Protein AF-A0AAJ3GXX2-F1 (afdb_monomer)

Radius of gyration: 15.67 Å; Cα contacts (8 Å, |Δi|>4): 102; chains: 1; bounding box: 41×14×45 Å

Sequence (64 aa):
ATLTNKAQTDVTVTLSNGQTITIKAGETVGSTVFQTPANDVYNNGSTVSTTIAKTEGGNFENLV

Secondary structure (DSSP, 8-state):
-B-SS--SS-EEEEETTS-EEEE-TT-SB-----PPPPPPTT---------EEEEEE--TT---

pLDDT: mean 85.93, std 11.82, range [56.91, 96.81]

Solvent-accessible surface area (backbone atoms only — not comparable to full-atom values): 4095 Å² total; per-residue (Å²): 92,77,52,97,57,60,21,71,32,52,27,43,36,34,30,67,80,73,50,63,28,56,23,46,50,73,32,38,59,24,70,70,88,81,85,73,80,81,81,43,100,88,64,78,75,85,83,89,82,74,51,83,66,47,75,48,71,21,64,85,80,77,80,128

Mean predicted aligned error: 6.34 Å

Foldseek 3Di:
DFAPDFFQAWKWWAKPVRDIWIAHGRGGDTDDDDDDDDDDPVDPDDDDDIDTPDMDGRCPPPDD

Nearest PDB structures (foldseek):
  2i45-assembly4_H  TM=6.913E-01  e=1.235E+00  Neisseria meningitidis
  2i45-assembly5_J  TM=6.892E-01  e=1.392E+00  Neisseria meningitidis
  6moh-assembly1_C  TM=4.910E-01  e=4.088E+00  Homo sapiens

Structure (mmCIF, N/CA/C/O backbone):
data_AF-A0AAJ3GXX2-F1
#
_entry.id   AF-A0AAJ3GXX2-F1
#
loop_
_atom_site.group_PDB
_atom_site.id
_atom_site.type_symbol
_atom_site.label_atom_id
_atom_site.label_alt_id
_atom_site.label_com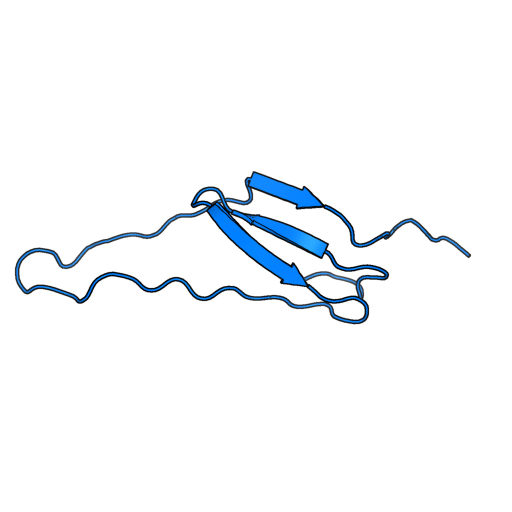p_id
_atom_site.label_asym_id
_atom_site.label_entity_id
_atom_site.label_seq_id
_atom_site.pdbx_PDB_ins_code
_atom_site.Cartn_x
_atom_site.Cartn_y
_atom_site.Cartn_z
_atom_site.occupancy
_atom_site.B_iso_or_equiv
_atom_site.auth_seq_id
_atom_site.auth_comp_id
_atom_site.auth_asym_id
_atom_site.auth_atom_id
_atom_site.pdbx_PDB_model_num
ATOM 1 N N . ALA A 1 1 ? 1.875 2.791 0.865 1.00 87.81 1 ALA A N 1
ATOM 2 C CA . ALA A 1 1 ? 0.607 3.437 1.248 1.00 87.81 1 ALA A CA 1
ATOM 3 C C . ALA A 1 1 ? 0.648 3.717 2.742 1.00 87.81 1 ALA A C 1
ATOM 5 O O . ALA A 1 1 ? 1.184 2.888 3.473 1.00 87.81 1 ALA A O 1
ATOM 6 N N . THR A 1 2 ? 0.120 4.866 3.163 1.00 92.75 2 THR A N 1
ATOM 7 C CA . THR A 1 2 ? 0.121 5.303 4.565 1.00 92.75 2 THR A CA 1
ATOM 8 C C . THR A 1 2 ? -1.289 5.722 4.960 1.00 92.75 2 THR A C 1
ATOM 10 O O . THR A 1 2 ? -1.942 6.444 4.210 1.00 92.75 2 THR A O 1
ATOM 13 N N . LEU A 1 3 ? -1.743 5.267 6.122 1.00 91.69 3 LEU A N 1
ATOM 14 C CA . LEU A 1 3 ? -3.010 5.630 6.745 1.00 91.69 3 LEU A CA 1
ATOM 15 C C . LEU A 1 3 ? -2.778 6.689 7.824 1.00 91.69 3 LEU A C 1
ATOM 17 O O . LEU A 1 3 ? -1.722 6.728 8.454 1.00 91.69 3 LEU A O 1
ATOM 21 N N . THR A 1 4 ? -3.790 7.514 8.079 1.00 92.19 4 THR A N 1
ATOM 22 C CA . THR A 1 4 ? -3.781 8.477 9.192 1.00 92.19 4 THR A CA 1
ATOM 23 C C . THR A 1 4 ? -4.077 7.820 10.542 1.00 92.19 4 THR A C 1
ATOM 25 O O . THR A 1 4 ? -3.681 8.354 11.572 1.00 92.19 4 THR A O 1
ATOM 28 N N . ASN A 1 5 ? -4.717 6.646 10.543 1.00 89.50 5 ASN A N 1
ATOM 29 C CA . ASN A 1 5 ? -5.033 5.848 11.728 1.00 89.50 5 ASN A CA 1
ATOM 30 C C . ASN A 1 5 ? -4.688 4.375 11.491 1.00 89.50 5 ASN A C 1
ATOM 32 O O . ASN A 1 5 ? -4.634 3.923 10.346 1.00 89.50 5 ASN A O 1
ATOM 36 N N . LYS A 1 6 ? -4.469 3.621 12.576 1.00 91.00 6 LYS A N 1
ATOM 37 C CA . LYS A 1 6 ? -4.242 2.171 12.499 1.00 91.00 6 LYS A CA 1
ATOM 38 C C . LYS A 1 6 ? -5.455 1.479 11.880 1.00 91.00 6 LYS A C 1
ATOM 40 O O . LYS A 1 6 ? -6.588 1.776 12.256 1.00 91.00 6 LYS A O 1
ATOM 45 N N . ALA A 1 7 ? -5.211 0.540 10.975 1.00 90.62 7 ALA A N 1
ATOM 46 C CA . ALA A 1 7 ? -6.270 -0.275 10.399 1.00 90.62 7 ALA A CA 1
ATOM 47 C C . ALA A 1 7 ? -6.862 -1.222 11.460 1.00 90.62 7 ALA A C 1
ATOM 49 O O . ALA A 1 7 ? -6.112 -1.828 12.222 1.00 90.62 7 ALA A O 1
ATOM 50 N N . GLN A 1 8 ? -8.185 -1.383 11.528 1.00 93.12 8 GLN A N 1
ATOM 51 C CA . GLN A 1 8 ? -8.798 -2.365 12.441 1.00 93.12 8 GLN A CA 1
ATOM 52 C C . GLN A 1 8 ? -8.799 -3.776 11.847 1.00 93.12 8 GLN A C 1
ATOM 54 O O . GLN A 1 8 ? -8.713 -4.769 12.563 1.00 93.12 8 GLN A O 1
ATOM 59 N N . THR A 1 9 ? -8.879 -3.851 10.522 1.00 94.94 9 THR A N 1
ATOM 60 C CA . THR A 1 9 ? -8.732 -5.066 9.714 1.00 94.94 9 THR A CA 1
ATOM 61 C C . THR A 1 9 ? -7.714 -4.800 8.614 1.00 94.94 9 THR A C 1
ATOM 63 O O . THR A 1 9 ? -7.386 -3.643 8.357 1.00 94.94 9 THR A O 1
ATOM 66 N N . ASP A 1 10 ? -7.205 -5.844 7.960 1.00 95.81 10 ASP A N 1
ATOM 67 C CA . ASP A 1 10 ? -6.278 -5.668 6.840 1.00 95.81 10 ASP A CA 1
ATOM 68 C C . ASP A 1 10 ? -6.873 -4.718 5.780 1.00 95.81 10 ASP A C 1
ATOM 70 O O . ASP A 1 10 ? -8.038 -4.838 5.393 1.00 95.81 10 ASP A O 1
ATOM 74 N N . VAL A 1 11 ? -6.062 -3.773 5.305 1.00 96.75 11 VAL A N 1
ATOM 75 C CA . VAL A 1 11 ? -6.371 -2.923 4.150 1.00 96.75 11 VAL A CA 1
ATOM 76 C C . VAL A 1 11 ? -5.613 -3.453 2.950 1.00 96.75 11 VAL A C 1
ATOM 78 O O . VAL A 1 11 ? -4.392 -3.608 2.994 1.00 96.75 11 VAL A O 1
ATOM 81 N N . THR A 1 12 ? -6.328 -3.666 1.854 1.00 96.56 12 THR A N 1
ATOM 82 C CA . THR A 1 12 ? -5.748 -4.061 0.572 1.00 96.56 12 THR A CA 1
ATOM 83 C C . THR A 1 12 ? -5.874 -2.906 -0.411 1.00 96.56 12 THR A C 1
ATOM 85 O O . THR A 1 12 ? -6.970 -2.401 -0.641 1.00 96.56 12 THR A O 1
ATOM 88 N N . VAL A 1 13 ? -4.754 -2.475 -0.991 1.00 96.12 13 VAL A N 1
ATOM 89 C CA . VAL A 1 13 ? -4.696 -1.438 -2.028 1.00 96.12 13 VAL A CA 1
ATOM 90 C C . VAL A 1 13 ? -4.184 -2.067 -3.316 1.00 96.12 13 VAL A C 1
ATOM 92 O O . VAL A 1 13 ? -3.032 -2.491 -3.381 1.00 96.12 13 VAL A O 1
ATOM 95 N N . THR A 1 14 ? -5.015 -2.100 -4.351 1.00 95.94 14 THR A N 1
ATOM 96 C CA . THR A 1 14 ? -4.625 -2.550 -5.690 1.00 95.94 14 THR A CA 1
ATOM 97 C C . THR A 1 14 ? -4.197 -1.352 -6.523 1.00 95.94 14 THR A C 1
ATOM 99 O O . THR A 1 14 ? -4.905 -0.346 -6.608 1.00 95.94 14 THR A O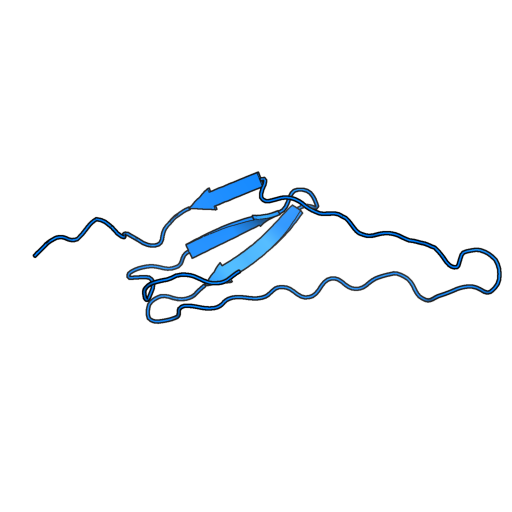 1
ATOM 102 N N . LEU A 1 15 ? -3.031 -1.459 -7.145 1.00 95.25 15 LEU A N 1
ATOM 103 C CA . LEU A 1 15 ? -2.456 -0.450 -8.023 1.00 95.25 15 LEU A CA 1
ATOM 104 C C . LEU A 1 15 ? -2.817 -0.737 -9.489 1.00 95.25 15 LEU A C 1
ATOM 106 O O . LEU A 1 15 ? -3.081 -1.878 -9.861 1.00 95.25 15 LEU A O 1
ATOM 110 N N . SER A 1 16 ? -2.796 0.285 -10.347 1.00 95.00 16 SER A N 1
ATOM 111 C CA . SER A 1 16 ? -3.143 0.158 -11.774 1.00 95.00 16 SER A CA 1
ATOM 112 C C . SER A 1 16 ? -2.237 -0.796 -12.560 1.00 95.00 16 SER A C 1
ATOM 114 O O . SER A 1 16 ? -2.627 -1.285 -13.613 1.00 95.00 16 SER A O 1
ATOM 116 N N . ASN A 1 17 ? -1.034 -1.075 -12.056 1.00 90.31 17 ASN A N 1
ATOM 117 C CA . ASN A 1 17 ? -0.116 -2.073 -12.611 1.00 90.31 17 ASN A CA 1
ATOM 118 C C . ASN A 1 17 ? -0.343 -3.498 -12.060 1.00 90.31 17 ASN A C 1
ATOM 120 O O . ASN A 1 17 ? 0.500 -4.368 -12.260 1.00 90.31 17 ASN A O 1
ATOM 124 N N . GLY A 1 18 ? -1.442 -3.733 -11.336 1.00 91.38 18 GLY A N 1
ATOM 125 C CA . GLY A 1 18 ? -1.813 -5.034 -10.774 1.00 91.38 18 GLY A CA 1
ATOM 126 C C . GLY A 1 18 ? -1.116 -5.394 -9.459 1.00 91.38 18 GLY A C 1
ATOM 127 O O . GLY A 1 18 ? -1.470 -6.395 -8.838 1.00 91.38 18 GLY A O 1
ATOM 128 N N . GLN A 1 19 ? -0.155 -4.593 -8.990 1.00 94.31 19 GLN A N 1
ATOM 129 C CA . GLN A 1 19 ? 0.461 -4.829 -7.687 1.00 94.31 19 GLN A CA 1
ATOM 130 C C . GLN A 1 19 ? -0.506 -4.547 -6.543 1.00 94.31 19 GLN A C 1
ATOM 132 O O . GLN A 1 19 ? -1.405 -3.712 -6.649 1.00 94.31 19 GLN A O 1
ATOM 137 N N . THR A 1 20 ? -0.269 -5.215 -5.418 1.00 96.06 20 THR A N 1
ATOM 138 C CA . THR A 1 20 ? -1.108 -5.090 -4.230 1.00 96.06 20 THR A CA 1
ATOM 139 C C . THR A 1 20 ? -0.262 -4.678 -3.034 1.00 96.06 20 THR A C 1
ATOM 141 O O . THR A 1 20 ? 0.761 -5.292 -2.751 1.00 96.06 20 THR A O 1
ATOM 144 N N . ILE A 1 21 ? -0.696 -3.645 -2.317 1.00 95.94 21 ILE A N 1
ATOM 145 C CA . ILE A 1 21 ? -0.140 -3.253 -1.023 1.00 95.94 21 ILE A CA 1
ATOM 146 C C . ILE A 1 21 ? -1.104 -3.737 0.055 1.00 95.94 21 ILE A C 1
ATOM 148 O O . ILE A 1 21 ? -2.283 -3.397 0.021 1.00 95.94 21 ILE A O 1
ATOM 152 N N . THR A 1 22 ? -0.597 -4.496 1.025 1.00 96.50 22 TH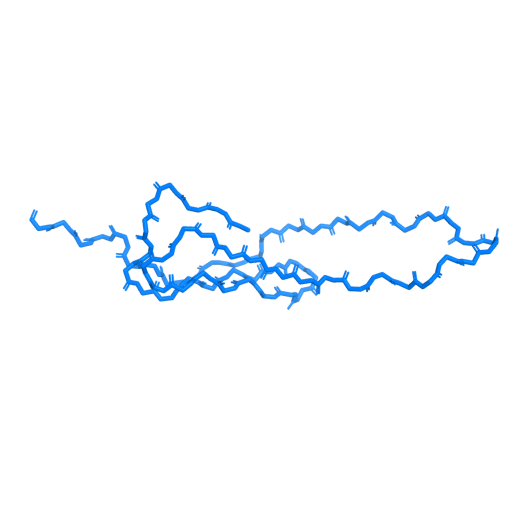R A N 1
ATOM 153 C CA . THR A 1 22 ? -1.362 -4.876 2.221 1.00 96.50 22 THR A CA 1
ATOM 154 C C . THR A 1 22 ? -0.870 -4.067 3.414 1.00 96.50 22 THR A C 1
ATOM 156 O O . THR A 1 22 ? 0.327 -4.054 3.695 1.00 96.50 22 THR A O 1
ATOM 159 N N . ILE A 1 23 ? -1.785 -3.403 4.115 1.00 96.81 23 ILE A N 1
ATOM 160 C CA . ILE A 1 23 ? -1.541 -2.788 5.424 1.00 96.81 23 ILE A CA 1
ATOM 161 C C . ILE A 1 23 ? -2.234 -3.674 6.447 1.00 96.81 23 ILE A C 1
ATOM 163 O O . ILE A 1 23 ? -3.444 -3.875 6.363 1.00 96.81 23 ILE A O 1
ATOM 167 N N . LYS A 1 24 ? -1.470 -4.255 7.369 1.00 96.00 24 LYS A N 1
ATOM 168 C CA . LYS A 1 24 ? -2.014 -5.197 8.348 1.00 96.00 24 LYS A CA 1
ATOM 169 C C . LYS A 1 24 ? -2.872 -4.495 9.395 1.00 96.00 24 LYS A C 1
ATOM 171 O O . LYS A 1 24 ? -2.664 -3.319 9.689 1.00 96.00 24 LYS A O 1
ATOM 176 N N . ALA A 1 25 ? -3.822 -5.225 9.973 1.00 94.69 25 ALA A N 1
ATOM 177 C CA . ALA A 1 25 ? -4.525 -4.762 11.164 1.00 94.69 25 ALA A CA 1
ATOM 178 C C . ALA A 1 25 ? -3.521 -4.306 12.244 1.00 94.69 25 ALA A C 1
ATOM 180 O O . ALA A 1 25 ? -2.515 -4.967 12.493 1.00 94.69 25 ALA A O 1
ATOM 181 N N . GLY A 1 26 ? -3.782 -3.159 12.866 1.00 93.19 26 GLY A N 1
ATOM 182 C CA . GLY A 1 26 ? -2.899 -2.512 13.836 1.00 93.19 26 GLY A CA 1
ATOM 183 C C . GLY A 1 26 ? -1.785 -1.654 13.224 1.00 93.19 26 GLY A C 1
ATOM 184 O O . GLY A 1 26 ? -1.174 -0.870 13.951 1.00 93.19 26 GLY A O 1
AT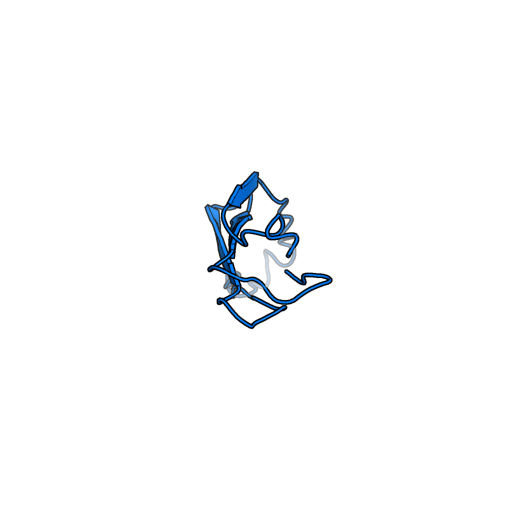OM 185 N N . GLU A 1 27 ? -1.557 -1.728 11.913 1.00 94.88 27 GLU A N 1
ATOM 186 C CA . GLU A 1 27 ? -0.524 -0.962 11.217 1.00 94.88 27 GLU A CA 1
ATOM 187 C C . GLU A 1 27 ? -1.103 0.255 10.489 1.00 94.88 27 GLU A C 1
ATOM 189 O O . GLU A 1 27 ? -2.303 0.357 10.217 1.00 94.88 27 GLU A O 1
ATOM 194 N N . THR A 1 28 ? -0.224 1.199 10.160 1.00 95.44 28 THR A N 1
ATOM 195 C CA . THR A 1 28 ? -0.553 2.381 9.346 1.00 95.44 28 THR A CA 1
ATOM 196 C C . THR A 1 28 ? 0.162 2.391 8.004 1.00 95.44 28 THR A C 1
ATOM 198 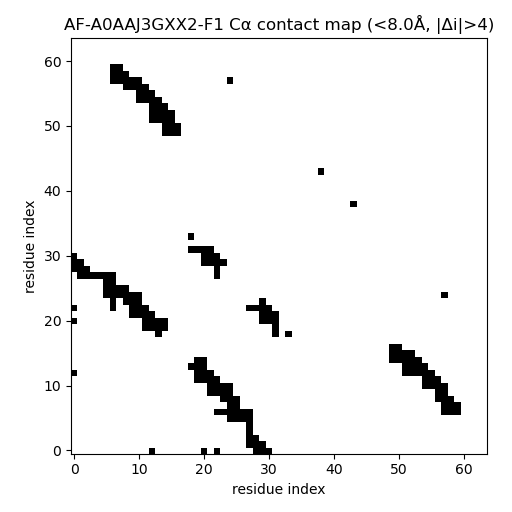O O . THR A 1 28 ? -0.169 3.206 7.146 1.00 95.44 28 THR A O 1
ATOM 201 N N . VAL A 1 29 ? 1.139 1.509 7.798 1.00 94.94 29 VAL A N 1
ATOM 202 C CA . VAL A 1 29 ? 1.993 1.519 6.611 1.00 94.94 29 VAL A CA 1
ATOM 203 C C . VAL A 1 29 ? 2.006 0.144 5.966 1.00 94.94 29 VAL A C 1
ATOM 205 O O . VAL A 1 29 ? 2.134 -0.878 6.630 1.00 94.94 29 VAL A O 1
ATOM 208 N N . GLY A 1 30 ? 1.914 0.139 4.641 1.00 94.50 30 GLY A N 1
ATOM 209 C CA . GLY A 1 30 ? 2.197 -1.028 3.816 1.00 94.50 30 GLY A CA 1
ATOM 210 C C . GLY A 1 30 ? 2.980 -0.616 2.580 1.00 94.50 30 GLY A C 1
ATOM 211 O O . GLY A 1 30 ? 2.820 0.495 2.058 1.00 94.50 30 GLY A O 1
ATOM 212 N N . SER A 1 31 ? 3.815 -1.519 2.086 1.00 94.25 31 SER A N 1
ATOM 213 C CA . SER A 1 31 ? 4.609 -1.326 0.877 1.00 94.25 31 SER A CA 1
ATOM 214 C C . SER A 1 31 ? 4.531 -2.554 -0.028 1.00 94.25 31 SER A C 1
ATOM 216 O O . SER A 1 31 ? 4.171 -3.647 0.398 1.00 94.25 31 SER A O 1
ATOM 218 N N . THR A 1 32 ? 4.841 -2.344 -1.303 1.00 92.38 32 THR A N 1
ATOM 219 C CA . THR A 1 32 ? 5.078 -3.404 -2.286 1.00 92.38 32 THR A CA 1
ATOM 220 C C . THR A 1 32 ? 6.368 -3.072 -3.016 1.00 92.38 32 THR A C 1
ATOM 222 O O . THR A 1 32 ? 6.699 -1.894 -3.182 1.00 92.38 32 THR A O 1
ATOM 225 N N . VAL A 1 33 ? 7.101 -4.097 -3.436 1.00 87.06 33 VAL A N 1
ATOM 226 C CA . VAL A 1 33 ? 8.339 -3.941 -4.198 1.00 87.06 33 VAL A CA 1
ATOM 227 C C . VAL A 1 33 ? 8.061 -4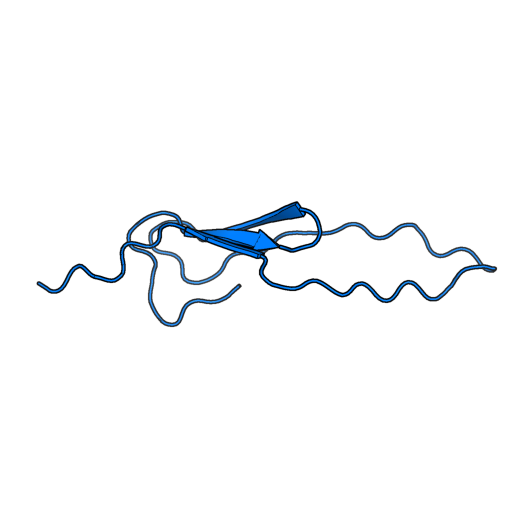.300 -5.649 1.00 87.06 33 VAL A C 1
ATOM 229 O O . VAL A 1 33 ? 7.649 -5.418 -5.945 1.00 87.06 33 VAL A O 1
ATOM 232 N N . PHE A 1 34 ? 8.344 -3.361 -6.549 1.00 83.31 34 PHE A N 1
ATOM 23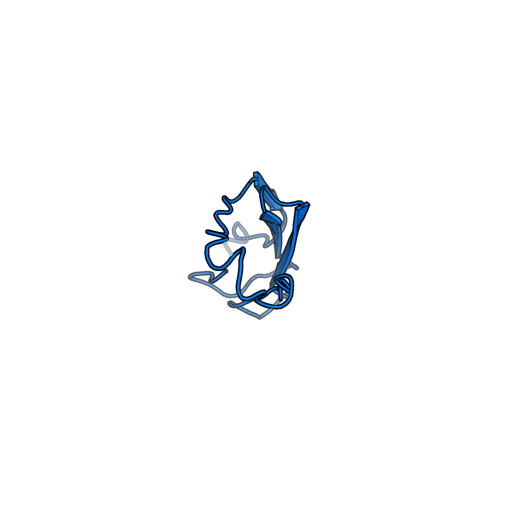3 C CA . PHE A 1 34 ? 8.330 -3.595 -7.987 1.00 83.31 34 PHE A CA 1
ATOM 234 C C . PHE A 1 34 ? 9.760 -3.674 -8.504 1.00 83.31 34 PHE A C 1
ATOM 236 O O . PHE A 1 34 ? 10.527 -2.728 -8.331 1.00 83.31 34 PHE A O 1
ATOM 243 N N . GLN A 1 35 ? 10.117 -4.785 -9.140 1.00 81.31 35 GLN A N 1
ATOM 244 C CA . GLN A 1 35 ? 11.409 -4.917 -9.803 1.00 81.31 35 GLN A CA 1
ATOM 245 C C . GLN A 1 35 ? 11.300 -4.339 -11.212 1.00 81.31 35 GLN A C 1
ATOM 247 O O . GLN A 1 35 ? 10.501 -4.809 -12.023 1.00 81.31 35 GLN A O 1
ATOM 252 N N . THR A 1 36 ? 12.097 -3.317 -11.505 1.00 73.69 36 THR A N 1
ATOM 253 C CA . THR A 1 36 ? 12.273 -2.838 -12.876 1.00 73.69 36 THR A CA 1
ATOM 254 C C . THR A 1 36 ? 13.291 -3.714 -13.605 1.00 73.69 36 THR A C 1
ATOM 256 O O . THR A 1 36 ? 14.206 -4.238 -12.964 1.00 73.69 36 THR A O 1
ATOM 259 N N . PRO A 1 37 ? 13.178 -3.869 -14.935 1.00 74.31 37 PRO A N 1
ATOM 260 C CA . PRO A 1 37 ? 14.218 -4.513 -15.730 1.00 74.31 37 PRO A CA 1
ATOM 261 C C . PRO A 1 37 ? 15.591 -3.861 -15.511 1.00 74.31 37 PRO A C 1
ATOM 263 O O . PRO A 1 37 ? 15.673 -2.674 -15.189 1.00 74.31 37 PRO A O 1
ATOM 266 N N . ALA A 1 38 ? 16.664 -4.635 -15.699 1.00 73.94 38 ALA A N 1
ATOM 267 C CA . ALA A 1 38 ? 18.024 -4.110 -15.642 1.00 73.94 38 ALA A CA 1
ATOM 268 C C . ALA A 1 38 ? 18.235 -3.038 -16.722 1.00 73.94 38 ALA A C 1
ATOM 270 O O . ALA A 1 38 ? 17.760 -3.181 -17.849 1.00 73.94 38 ALA A O 1
ATOM 271 N N . ASN A 1 39 ? 18.963 -1.977 -16.371 1.00 68.75 39 ASN A N 1
ATOM 272 C CA . ASN A 1 39 ? 19.333 -0.935 -17.322 1.00 68.75 39 ASN A CA 1
ATOM 273 C C . ASN A 1 39 ? 20.237 -1.523 -18.412 1.00 68.75 39 ASN A C 1
ATOM 275 O O . ASN A 1 39 ? 21.290 -2.082 -18.112 1.00 68.75 39 ASN A O 1
ATOM 279 N N . ASP A 1 40 ? 19.842 -1.343 -19.668 1.00 71.44 40 ASP A N 1
ATOM 280 C CA . ASP A 1 40 ? 20.690 -1.578 -20.835 1.00 71.44 40 ASP A CA 1
ATOM 281 C C . ASP A 1 40 ? 21.178 -0.220 -21.371 1.00 71.44 40 ASP A C 1
ATOM 283 O O . ASP A 1 40 ? 20.459 0.781 -21.296 1.00 71.44 40 ASP A O 1
ATOM 287 N N . VAL A 1 41 ? 22.394 -0.194 -21.923 1.00 69.25 41 VAL A N 1
ATOM 288 C CA . VAL A 1 41 ? 23.070 0.960 -22.537 1.00 69.25 41 VAL A CA 1
ATOM 289 C C . VAL A 1 41 ? 22.184 1.653 -23.584 1.00 69.25 41 VAL A C 1
ATOM 291 O O . VAL A 1 41 ? 22.312 2.858 -23.788 1.00 69.25 41 VAL A O 1
ATOM 294 N N . TYR A 1 42 ? 21.254 0.923 -24.207 1.00 67.06 42 TYR A N 1
ATOM 295 C CA . TYR A 1 42 ? 20.358 1.450 -25.241 1.00 67.06 42 TYR A CA 1
ATOM 296 C C . TYR A 1 42 ? 18.993 1.937 -24.730 1.00 67.06 42 TYR A C 1
ATOM 298 O O . TYR A 1 42 ? 18.390 2.802 -25.361 1.00 67.06 42 TYR A O 1
ATOM 306 N N . ASN A 1 43 ? 18.518 1.441 -23.582 1.00 62.31 43 ASN A N 1
ATOM 307 C CA . ASN A 1 43 ? 17.153 1.663 -23.092 1.00 62.31 43 ASN A CA 1
ATOM 308 C C . ASN A 1 43 ? 17.155 2.150 -21.635 1.00 62.31 43 ASN A C 1
ATOM 310 O O . ASN A 1 43 ? 16.598 1.506 -20.746 1.00 62.31 43 ASN A O 1
ATOM 314 N N . ASN A 1 44 ? 17.773 3.299 -21.369 1.00 58.16 44 ASN A N 1
ATOM 315 C CA . ASN A 1 44 ? 17.716 3.918 -20.046 1.00 58.16 44 ASN A CA 1
ATOM 316 C C . ASN A 1 44 ? 16.610 4.980 -19.998 1.00 58.16 44 ASN A C 1
ATOM 318 O O . ASN A 1 44 ? 16.842 6.140 -20.337 1.00 58.16 44 ASN A O 1
ATOM 322 N N . GLY A 1 45 ? 15.397 4.588 -19.597 1.00 62.56 45 GLY A N 1
ATOM 323 C CA . GLY A 1 45 ? 14.297 5.552 -19.489 1.00 62.56 45 GLY A CA 1
ATOM 324 C C . GLY A 1 45 ? 12.909 4.987 -19.207 1.00 62.56 45 GLY A C 1
ATOM 325 O O . GLY A 1 45 ? 11.936 5.501 -19.749 1.00 62.56 45 GLY A O 1
ATOM 326 N N . SER A 1 46 ? 12.770 3.941 -18.388 1.00 70.50 46 SER A N 1
ATOM 327 C CA . SER A 1 46 ? 11.426 3.500 -17.988 1.00 70.50 46 SER A CA 1
ATOM 328 C C . SER A 1 46 ? 10.898 4.368 -16.846 1.00 70.50 46 SER A C 1
ATOM 330 O O . SER A 1 46 ? 11.253 4.173 -15.685 1.00 70.50 46 SER A O 1
ATOM 332 N N . THR A 1 47 ? 10.026 5.326 -17.161 1.00 73.00 47 THR A N 1
ATOM 333 C CA . THR A 1 47 ? 9.189 5.975 -16.146 1.00 73.00 47 THR A CA 1
ATOM 334 C C . THR A 1 47 ? 8.099 5.000 -15.717 1.00 73.00 47 THR A C 1
ATOM 336 O O . THR A 1 47 ? 7.225 4.645 -16.505 1.00 73.00 47 THR A O 1
ATOM 339 N N . VAL A 1 48 ? 8.138 4.567 -14.457 1.00 76.62 48 VAL A N 1
ATOM 340 C CA . VAL A 1 48 ? 7.064 3.764 -13.867 1.00 76.62 48 VAL A CA 1
ATOM 341 C C . VAL A 1 48 ? 6.084 4.709 -13.188 1.00 76.62 48 VAL A C 1
ATOM 343 O O . VAL A 1 48 ? 6.401 5.337 -12.180 1.00 76.62 48 VAL A O 1
ATOM 346 N N . SER A 1 49 ? 4.877 4.805 -13.735 1.00 85.81 49 SER A N 1
ATOM 347 C CA . SER A 1 49 ? 3.761 5.506 -13.106 1.00 85.81 49 SER A CA 1
ATOM 348 C C . SER A 1 49 ? 2.662 4.510 -12.782 1.00 85.81 49 SER A C 1
ATOM 350 O O . SER A 1 49 ? 2.308 3.661 -13.596 1.00 85.81 49 SER A O 1
ATOM 352 N N . THR A 1 50 ? 2.121 4.608 -11.576 1.00 88.56 50 THR A N 1
ATOM 353 C CA . THR A 1 50 ? 0.997 3.788 -11.143 1.00 88.56 50 THR A CA 1
ATOM 354 C C . THR A 1 50 ? 0.043 4.640 -10.329 1.00 88.56 50 THR A C 1
ATOM 356 O O . THR A 1 50 ? 0.464 5.534 -9.599 1.00 88.56 50 THR A O 1
ATOM 359 N N . THR A 1 51 ? -1.244 4.356 -10.455 1.00 93.38 51 THR A N 1
ATOM 360 C CA . THR A 1 51 ? -2.303 4.987 -9.665 1.00 93.38 51 THR A CA 1
ATOM 361 C C . THR A 1 51 ? -2.952 3.949 -8.757 1.00 93.38 51 THR A C 1
ATOM 363 O O . THR A 1 51 ? -2.686 2.749 -8.880 1.00 93.38 51 THR A O 1
ATOM 366 N N . ILE A 1 52 ? -3.768 4.404 -7.808 1.00 94.38 52 ILE A N 1
ATOM 367 C CA . ILE A 1 52 ? -4.593 3.517 -6.986 1.00 94.38 52 ILE A CA 1
ATOM 368 C C . ILE A 1 52 ? -5.815 3.124 -7.815 1.00 94.38 52 ILE A C 1
ATOM 370 O O . ILE A 1 52 ? -6.569 3.991 -8.246 1.00 94.38 52 ILE A O 1
ATOM 374 N N . ALA A 1 53 ? -6.001 1.824 -8.027 1.00 95.81 53 ALA A N 1
ATOM 375 C CA . ALA A 1 53 ? -7.152 1.281 -8.738 1.00 95.81 53 ALA A CA 1
ATOM 376 C C . ALA A 1 53 ? -8.294 0.913 -7.782 1.00 95.81 53 ALA A C 1
ATOM 378 O O . ALA A 1 53 ? -9.459 1.131 -8.102 1.00 95.81 53 ALA A O 1
ATOM 379 N N . LYS A 1 54 ? -7.972 0.348 -6.611 1.00 93.25 54 LYS A N 1
ATOM 380 C CA . LYS A 1 54 ? -8.970 -0.102 -5.632 1.00 93.25 54 LYS A CA 1
ATOM 381 C C . LYS A 1 54 ? -8.407 -0.099 -4.214 1.00 93.25 54 LYS A C 1
ATOM 383 O O . LYS A 1 54 ? -7.220 -0.355 -4.022 1.00 93.25 54 LYS A O 1
ATOM 388 N N . THR A 1 55 ? -9.272 0.136 -3.233 1.00 92.62 55 THR A N 1
ATOM 389 C CA . THR A 1 55 ? -8.978 -0.024 -1.804 1.00 92.62 55 THR A CA 1
ATOM 390 C C . THR A 1 55 ? -10.108 -0.777 -1.112 1.00 92.62 55 THR A C 1
ATOM 392 O O . THR A 1 55 ? -11.273 -0.454 -1.338 1.00 92.62 55 THR A O 1
ATOM 395 N N . GLU A 1 56 ? -9.781 -1.744 -0.258 1.00 93.88 56 GLU A N 1
ATOM 396 C CA . GLU A 1 56 ? -10.747 -2.562 0.490 1.00 93.88 56 GLU A CA 1
ATOM 397 C C . GLU A 1 56 ? -10.274 -2.794 1.930 1.00 93.88 56 GLU A C 1
ATOM 399 O O . GLU A 1 56 ? -9.070 -2.874 2.175 1.00 93.88 56 GLU A O 1
ATOM 404 N N . GLY A 1 57 ? -11.215 -2.950 2.868 1.00 93.12 57 GLY A N 1
ATOM 405 C CA . GLY A 1 57 ? -10.932 -3.286 4.269 1.00 93.12 57 GLY A CA 1
ATOM 406 C C . GLY A 1 57 ? -10.731 -2.076 5.188 1.00 93.12 57 GLY A C 1
ATOM 407 O O . GLY A 1 57 ? -11.306 -1.010 4.975 1.00 93.12 57 GLY A O 1
ATOM 408 N N . GLY A 1 58 ? -9.952 -2.257 6.257 1.00 90.00 58 GLY A N 1
ATOM 409 C CA . GLY A 1 58 ? -9.610 -1.216 7.237 1.00 90.00 58 GLY A CA 1
ATOM 410 C C . GLY A 1 58 ? -10.628 -0.998 8.352 1.00 90.00 58 GLY A C 1
ATOM 411 O O . GLY A 1 58 ? -10.214 -0.779 9.488 1.00 90.00 58 GLY A O 1
ATOM 412 N N . ASN A 1 59 ? -11.924 -1.140 8.053 1.00 87.56 59 ASN A N 1
ATOM 413 C CA . ASN A 1 59 ? -13.040 -0.979 8.995 1.00 87.56 59 ASN A CA 1
ATOM 414 C C . ASN A 1 59 ? -12.907 0.285 9.870 1.00 87.56 59 ASN A C 1
ATOM 416 O O . ASN A 1 59 ? -12.800 0.204 11.090 1.00 87.56 59 ASN A O 1
ATOM 420 N N . PHE A 1 60 ? -12.869 1.461 9.239 1.00 80.56 60 PHE A N 1
ATOM 421 C CA . PHE A 1 60 ? -12.644 2.735 9.934 1.00 80.56 60 PHE A CA 1
ATOM 422 C C . PHE A 1 60 ? -13.874 3.258 10.697 1.00 80.56 60 PHE A C 1
ATOM 424 O O . PHE A 1 60 ? -13.736 4.173 11.502 1.00 80.56 60 PHE A O 1
ATOM 431 N N . GLU A 1 61 ? -15.045 2.643 10.506 1.00 70.44 61 GLU A N 1
ATOM 432 C CA . GLU A 1 61 ? -16.332 3.159 11.002 1.00 70.44 61 GLU A CA 1
ATOM 433 C C . GLU A 1 61 ? -16.765 2.613 12.364 1.00 70.44 61 GLU A C 1
ATOM 435 O O . GLU A 1 61 ? -17.928 2.738 12.747 1.00 70.44 61 GLU A O 1
ATOM 440 N N . AS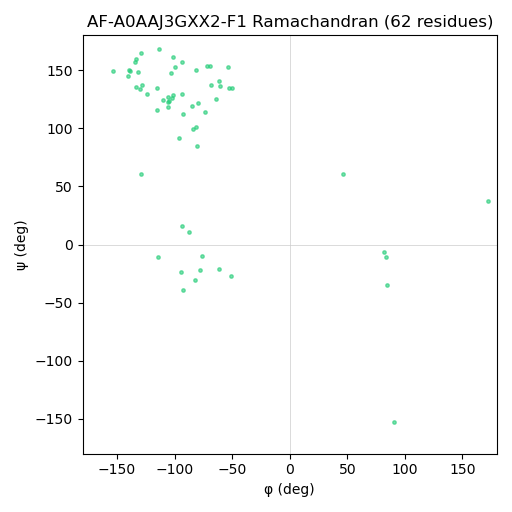N A 1 62 ? -15.855 2.009 13.129 1.00 62.66 62 ASN A N 1
ATOM 441 C CA . ASN A 1 62 ? -16.181 1.599 14.490 1.00 62.66 62 ASN A CA 1
ATOM 442 C C . A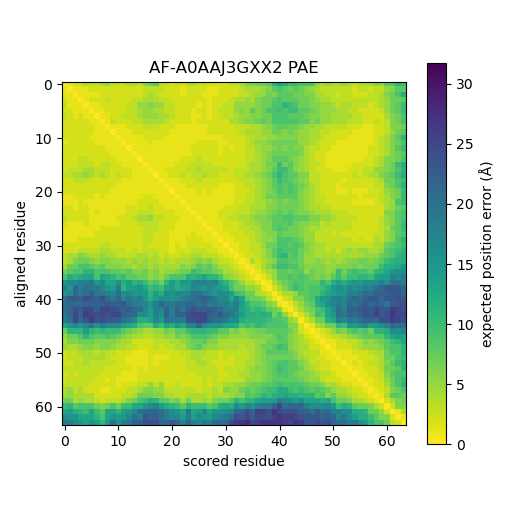SN A 1 62 ? -16.090 2.810 15.431 1.00 62.66 62 ASN A C 1
ATOM 444 O O . ASN A 1 62 ? -15.052 3.076 16.040 1.00 62.66 62 ASN A O 1
ATOM 448 N N . LEU A 1 63 ? -17.186 3.564 15.483 1.00 56.91 63 LEU A N 1
ATOM 449 C CA . LEU A 1 63 ? -17.431 4.616 16.458 1.00 56.91 63 LEU A CA 1
ATOM 450 C C . LEU A 1 63 ? -18.007 3.959 17.720 1.00 56.91 63 LEU A C 1
ATOM 452 O O . LEU A 1 63 ? -19.185 3.603 17.744 1.00 56.91 63 LEU A O 1
ATOM 456 N N . VAL A 1 64 ? -17.158 3.743 18.729 1.00 60.84 64 VAL A N 1
ATOM 457 C CA . VAL A 1 64 ? -17.613 3.395 20.089 1.00 60.84 64 VAL A CA 1
ATOM 458 C C . VAL A 1 64 ? -18.239 4.595 20.785 1.00 60.84 64 VAL A C 1
ATOM 460 O O . VAL A 1 64 ? -17.767 5.730 20.540 1.00 60.84 64 VAL A O 1
#